Protein AF-A0A2J4QZ49-F1 (afdb_monomer_lite)

Foldseek 3Di:
DVVVVVVVVVVPDDDDPPPFKDWPDPDDDDDPPDPDDDTDIGGRDPDDDDDDDDDAPPDPPDDRVRHD

pLDDT: mean 86.77, std 8.9, range [61.91, 97.75]

Structure (mmCIF, N/CA/C/O backbone):
data_AF-A0A2J4QZ49-F1
#
_entry.id   AF-A0A2J4QZ49-F1
#
loop_
_atom_site.group_PDB
_atom_site.id
_atom_site.type_symbol
_atom_site.label_atom_id
_atom_site.label_alt_id
_atom_site.label_comp_id
_atom_site.label_asym_id
_atom_site.label_entity_id
_atom_site.label_seq_id
_atom_site.pdbx_PDB_ins_code
_atom_site.Cartn_x
_atom_site.Cartn_y
_atom_site.Cartn_z
_atom_site.occupancy
_atom_site.B_iso_or_equiv
_atom_site.auth_seq_id
_atom_site.auth_comp_id
_atom_site.auth_asym_id
_atom_site.auth_atom_id
_atom_site.pdbx_PDB_model_num
ATOM 1 N N . MET A 1 1 ? 4.265 22.311 -38.455 1.00 64.19 1 MET A N 1
ATOM 2 C CA . MET A 1 1 ? 4.422 22.619 -37.013 1.00 64.19 1 MET A CA 1
ATOM 3 C C . MET A 1 1 ? 3.656 21.652 -36.104 1.00 64.19 1 MET A C 1
ATOM 5 O O . MET A 1 1 ? 4.312 20.951 -35.351 1.00 64.19 1 MET A O 1
ATOM 9 N N . LYS A 1 2 ? 2.323 21.492 -36.219 1.00 66.50 2 LYS A N 1
ATOM 10 C CA . LYS A 1 2 ? 1.536 20.556 -35.370 1.00 66.50 2 LYS A CA 1
ATOM 11 C C . LYS A 1 2 ? 2.033 19.096 -35.383 1.00 66.50 2 LYS A C 1
ATOM 13 O O . LYS A 1 2 ? 2.103 18.462 -34.341 1.00 66.50 2 LYS A O 1
ATOM 18 N N . ARG A 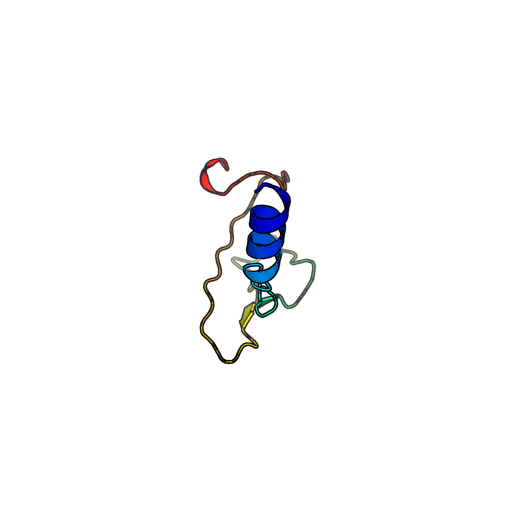1 3 ? 2.441 18.586 -36.553 1.00 81.12 3 ARG A N 1
ATOM 19 C CA . ARG A 1 3 ? 2.986 17.220 -36.707 1.00 81.12 3 ARG A CA 1
ATOM 20 C C . ARG A 1 3 ? 4.340 17.018 -36.013 1.00 81.12 3 ARG A C 1
ATOM 22 O O . ARG A 1 3 ? 4.599 15.938 -35.508 1.00 81.12 3 ARG A O 1
ATOM 29 N N . ILE A 1 4 ? 5.168 18.064 -35.959 1.00 85.06 4 ILE A N 1
ATOM 30 C CA . ILE A 1 4 ? 6.471 18.036 -35.276 1.00 85.06 4 ILE A CA 1
ATOM 31 C C . ILE A 1 4 ? 6.257 18.048 -33.757 1.00 85.06 4 ILE A C 1
ATOM 33 O O . ILE A 1 4 ? 6.880 17.269 -33.049 1.00 85.06 4 ILE A O 1
ATOM 37 N N . ALA A 1 5 ? 5.319 18.865 -33.268 1.00 84.69 5 ALA A N 1
ATOM 38 C CA . ALA A 1 5 ? 4.950 18.886 -31.852 1.00 84.69 5 ALA A CA 1
ATOM 39 C C . ALA A 1 5 ? 4.376 17.537 -31.375 1.00 84.69 5 ALA A C 1
ATOM 41 O O . ALA A 1 5 ? 4.780 17.036 -30.331 1.00 84.69 5 ALA A O 1
ATOM 42 N N . LEU A 1 6 ? 3.499 16.907 -32.168 1.00 85.19 6 LEU A N 1
ATOM 43 C CA . LEU A 1 6 ? 2.957 15.576 -31.860 1.00 85.19 6 LEU A CA 1
ATOM 44 C C . LEU A 1 6 ? 4.044 14.490 -31.820 1.00 85.19 6 LEU A C 1
ATOM 46 O O . LEU A 1 6 ? 4.018 13.636 -30.940 1.00 85.19 6 LEU A O 1
ATOM 50 N N . PHE A 1 7 ? 5.020 14.550 -32.731 1.00 86.31 7 PHE A N 1
ATOM 51 C CA . PHE A 1 7 ? 6.158 13.629 -32.747 1.00 86.31 7 PHE A CA 1
ATOM 52 C C . PHE A 1 7 ? 7.034 13.770 -31.491 1.00 86.31 7 PHE A C 1
ATOM 54 O O . PHE A 1 7 ? 7.411 12.769 -30.888 1.00 86.31 7 PHE A O 1
ATOM 61 N N . PHE A 1 8 ? 7.286 15.002 -31.033 1.00 84.88 8 PHE A N 1
ATOM 62 C CA . PHE A 1 8 ? 8.022 15.250 -29.789 1.00 84.88 8 PHE A CA 1
ATOM 63 C C . PHE A 1 8 ? 7.264 14.794 -28.533 1.00 84.88 8 PHE A C 1
ATOM 65 O O . PHE A 1 8 ? 7.878 14.208 -27.645 1.00 84.88 8 PHE A O 1
ATOM 72 N N . CYS A 1 9 ? 5.942 14.992 -28.460 1.00 84.50 9 CYS A N 1
ATOM 73 C CA . CYS A 1 9 ? 5.130 14.457 -27.357 1.00 84.50 9 CYS A CA 1
ATOM 74 C C . CYS A 1 9 ? 5.204 12.926 -27.272 1.00 84.50 9 CYS A C 1
ATOM 76 O O . CYS A 1 9 ? 5.284 12.375 -26.178 1.00 84.50 9 CYS A O 1
ATOM 78 N N . PHE A 1 10 ? 5.215 12.240 -28.417 1.00 81.75 10 PHE A N 1
ATOM 79 C CA . PHE A 1 10 ? 5.308 10.783 -28.446 1.00 81.75 10 PHE A CA 1
ATOM 80 C C . PHE A 1 10 ? 6.678 10.280 -27.957 1.00 81.75 10 PHE A C 1
ATOM 82 O O . PHE A 1 10 ? 6.745 9.313 -27.208 1.00 81.75 10 PHE A O 1
ATOM 89 N N . ILE A 1 11 ? 7.769 10.977 -28.298 1.00 83.56 11 ILE A N 1
ATOM 90 C CA . ILE A 1 11 ? 9.128 10.624 -27.842 1.00 83.56 11 ILE A CA 1
ATOM 91 C C . ILE A 1 11 ? 9.317 10.855 -26.335 1.00 83.56 11 ILE A C 1
ATOM 93 O O . ILE A 1 11 ? 10.046 10.111 -25.687 1.00 83.56 11 ILE A O 1
ATOM 97 N N . LEU A 1 12 ? 8.651 11.858 -25.759 1.00 81.69 12 LEU A N 1
ATOM 98 C CA . LEU A 1 12 ? 8.759 12.199 -24.333 1.00 81.69 12 LEU A CA 1
ATOM 99 C C . LEU A 1 12 ? 7.811 11.389 -23.430 1.00 81.69 12 LEU A C 1
ATOM 101 O O . LEU A 1 12 ? 7.668 11.692 -22.246 1.00 81.69 12 LEU A O 1
ATOM 105 N N . SER A 1 13 ? 7.155 10.364 -23.972 1.00 77.44 13 SER A N 1
ATOM 106 C CA . SER A 1 13 ? 6.269 9.486 -23.210 1.00 77.44 13 SER A CA 1
ATOM 107 C C . SER A 1 13 ? 7.098 8.506 -22.371 1.00 77.44 13 SER A C 1
ATOM 109 O O . SER A 1 13 ? 7.516 7.462 -22.865 1.00 77.44 13 SER A O 1
ATOM 111 N N . PHE A 1 14 ? 7.360 8.824 -21.103 1.00 75.81 14 PHE A N 1
ATOM 112 C CA . PHE A 1 14 ? 7.971 7.866 -20.176 1.00 75.81 14 PHE A CA 1
ATOM 113 C C . PHE A 1 14 ? 6.948 6.806 -19.756 1.00 75.81 14 PHE A C 1
ATOM 115 O O . PHE A 1 14 ? 5.811 7.129 -19.410 1.00 75.81 14 PHE A O 1
ATOM 122 N N . ALA A 1 15 ? 7.357 5.536 -19.756 1.00 70.38 15 ALA A N 1
ATOM 123 C CA . ALA A 1 15 ? 6.547 4.468 -19.188 1.00 70.38 15 ALA A CA 1
ATOM 124 C C . ALA A 1 15 ? 6.392 4.695 -17.677 1.00 70.38 15 ALA A C 1
ATOM 126 O O . ALA A 1 15 ? 7.378 4.781 -16.943 1.00 70.38 15 ALA A O 1
ATOM 127 N N . ALA A 1 16 ? 5.152 4.788 -17.199 1.00 67.12 16 ALA A N 1
ATOM 128 C CA . ALA A 1 16 ? 4.879 4.826 -15.771 1.00 67.12 16 ALA A CA 1
ATOM 129 C C . ALA A 1 16 ? 5.192 3.447 -15.162 1.00 67.12 16 ALA A C 1
ATOM 131 O O . ALA A 1 16 ? 4.450 2.484 -15.350 1.00 67.12 16 ALA A O 1
ATOM 132 N N . HIS A 1 17 ? 6.302 3.336 -14.432 1.00 65.12 17 HIS A N 1
ATOM 133 C CA . HIS A 1 17 ? 6.678 2.117 -13.709 1.00 65.12 17 HIS A CA 1
ATOM 134 C C . HIS A 1 17 ? 5.962 2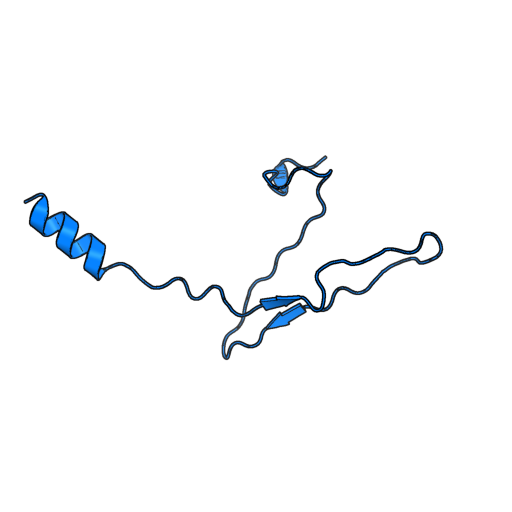.048 -12.350 1.00 65.12 17 HIS A C 1
ATOM 136 O O . HIS A 1 17 ? 6.586 2.196 -11.299 1.00 65.12 17 HIS A O 1
ATOM 142 N N . ALA A 1 18 ? 4.644 1.846 -12.384 1.00 61.91 18 ALA A N 1
ATOM 143 C CA . ALA A 1 18 ? 3.772 1.780 -11.208 1.00 61.91 18 ALA A CA 1
ATOM 144 C C . ALA A 1 18 ? 3.430 0.333 -10.783 1.00 61.91 18 ALA A C 1
ATOM 146 O O . ALA A 1 18 ? 2.310 0.060 -10.371 1.00 61.91 18 ALA A O 1
ATOM 147 N N . ASN A 1 19 ? 4.372 -0.611 -10.897 1.00 62.94 19 ASN A N 1
ATOM 148 C CA . ASN A 1 19 ? 4.113 -2.047 -10.702 1.00 62.94 19 ASN A CA 1
ATOM 149 C C . ASN A 1 19 ? 5.084 -2.666 -9.690 1.00 62.94 19 ASN A C 1
ATOM 151 O O . ASN A 1 19 ? 5.987 -3.414 -10.063 1.00 62.94 19 ASN A O 1
ATOM 155 N N . ASN A 1 20 ? 4.958 -2.308 -8.408 1.00 83.62 20 ASN A N 1
ATOM 156 C CA . ASN A 1 20 ? 5.948 -2.736 -7.412 1.00 83.62 20 ASN A CA 1
ATOM 157 C C . ASN A 1 20 ? 5.421 -2.959 -5.989 1.00 83.62 20 ASN A C 1
ATOM 159 O O . ASN A 1 20 ? 6.068 -3.691 -5.245 1.00 83.62 20 ASN A O 1
ATOM 163 N N . ILE A 1 21 ? 4.284 -2.369 -5.601 1.00 90.19 21 ILE A N 1
ATOM 164 C CA . ILE A 1 21 ? 3.661 -2.653 -4.302 1.00 90.19 21 ILE A CA 1
ATOM 165 C C . ILE A 1 21 ? 2.668 -3.801 -4.472 1.00 90.19 21 ILE A C 1
ATOM 167 O O . ILE A 1 21 ? 1.685 -3.677 -5.198 1.00 90.19 21 ILE A O 1
ATOM 171 N N . ILE A 1 22 ? 2.926 -4.908 -3.783 1.00 91.94 22 ILE A N 1
ATOM 172 C CA . ILE A 1 22 ? 2.043 -6.070 -3.712 1.00 91.94 22 ILE A CA 1
ATOM 173 C C . ILE A 1 22 ? 1.282 -6.025 -2.388 1.00 91.94 22 ILE A C 1
ATOM 175 O O . ILE A 1 22 ? 1.891 -5.929 -1.322 1.00 91.94 22 ILE A O 1
ATOM 179 N N . VAL A 1 23 ? -0.044 -6.138 -2.469 1.00 93.56 23 VAL A N 1
ATOM 180 C CA . VAL A 1 23 ? -0.937 -6.337 -1.322 1.00 93.56 23 VAL A CA 1
ATOM 181 C C . VAL A 1 23 ? -1.278 -7.823 -1.241 1.00 93.56 23 VAL A C 1
ATOM 183 O O . VAL A 1 23 ? -1.754 -8.400 -2.220 1.00 93.56 23 VAL A O 1
ATOM 186 N N . ASN A 1 24 ? -1.011 -8.469 -0.104 1.00 90.75 24 ASN A N 1
ATOM 187 C CA . ASN A 1 24 ? -1.226 -9.913 0.026 1.00 90.75 24 ASN A CA 1
ATOM 188 C C . ASN A 1 24 ? -2.701 -10.246 0.318 1.00 90.75 24 ASN A C 1
ATOM 190 O O . ASN A 1 24 ? -3.091 -10.453 1.465 1.00 90.75 24 ASN A O 1
ATOM 194 N N . GLY A 1 25 ? -3.517 -10.253 -0.737 1.00 89.88 25 GLY A N 1
ATOM 195 C CA . GLY A 1 25 ? -4.946 -10.554 -0.691 1.00 89.88 25 GLY A CA 1
ATOM 196 C C . GLY A 1 25 ? -5.783 -9.537 -1.468 1.00 89.88 25 GLY A C 1
ATOM 197 O O . GLY A 1 25 ? -5.347 -8.423 -1.738 1.00 89.88 25 GLY A O 1
ATOM 198 N N . THR A 1 26 ? -7.007 -9.925 -1.829 1.00 92.94 26 THR A N 1
ATOM 199 C CA . THR A 1 26 ? -7.991 -9.044 -2.492 1.00 92.94 26 THR A CA 1
ATOM 200 C C . THR A 1 26 ? -9.128 -8.619 -1.561 1.00 92.94 26 THR A C 1
ATOM 202 O O . THR A 1 26 ? -9.963 -7.795 -1.928 1.00 92.94 26 THR A O 1
ATOM 205 N N . ARG A 1 27 ? -9.186 -9.199 -0.357 1.00 93.88 27 ARG A N 1
ATOM 206 C CA . ARG A 1 27 ? -10.181 -8.918 0.677 1.00 93.88 27 ARG A CA 1
ATOM 207 C C . ARG A 1 27 ? -9.570 -9.148 2.052 1.00 93.88 27 ARG A C 1
ATOM 209 O O . ARG A 1 27 ? -8.956 -10.186 2.285 1.00 93.88 27 ARG A O 1
ATOM 216 N N . PHE A 1 28 ? -9.835 -8.219 2.961 1.00 94.31 28 PHE A N 1
ATOM 217 C CA . PHE A 1 28 ? -9.439 -8.282 4.363 1.00 94.31 28 PHE A CA 1
AT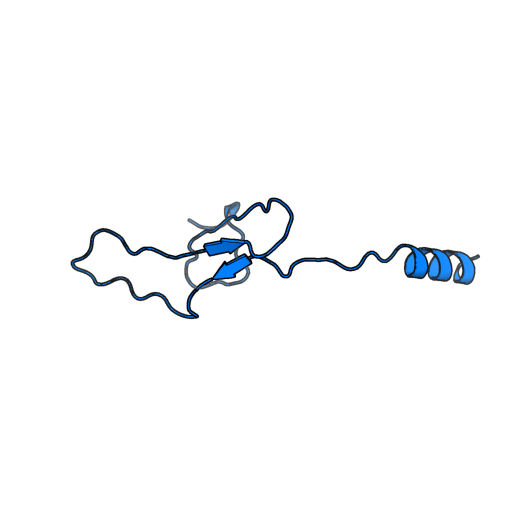OM 218 C C . PHE A 1 28 ? -10.705 -8.182 5.214 1.00 94.31 28 PHE A C 1
ATOM 220 O O . PHE A 1 28 ? -11.467 -7.229 5.077 1.00 94.31 28 PHE A O 1
ATOM 227 N N . ILE A 1 29 ? -10.979 -9.201 6.029 1.00 95.12 29 ILE A N 1
ATOM 228 C CA . ILE A 1 29 ? -12.169 -9.252 6.887 1.00 95.12 29 ILE A CA 1
ATOM 229 C C . ILE A 1 29 ? -11.723 -8.910 8.305 1.00 95.12 29 ILE A C 1
ATOM 231 O O . ILE A 1 29 ? -10.873 -9.608 8.847 1.00 95.12 29 ILE A O 1
ATOM 235 N N . TYR A 1 30 ? -12.295 -7.855 8.886 1.00 96.12 30 TYR A N 1
ATOM 236 C CA . TYR A 1 30 ? -12.082 -7.463 10.280 1.00 96.12 30 TYR A CA 1
ATOM 237 C C . TYR A 1 30 ? -13.079 -8.201 11.189 1.00 96.12 30 TYR A C 1
ATOM 239 O O . TYR A 1 30 ? -14.282 -7.929 11.101 1.00 96.12 30 TYR A O 1
ATOM 247 N N . PRO A 1 31 ? -12.643 -9.148 12.039 1.00 97.25 31 PRO A N 1
ATOM 248 C CA . PRO A 1 31 ? -13.537 -9.811 12.983 1.00 97.25 31 PRO A CA 1
ATOM 249 C C . PRO A 1 31 ? -13.944 -8.844 14.101 1.00 97.25 31 PRO A C 1
ATOM 251 O O . PRO A 1 31 ? -13.108 -8.131 14.646 1.00 97.25 31 PRO A O 1
ATOM 254 N N . GLY A 1 32 ? -15.224 -8.832 14.482 1.00 96.81 32 GLY A N 1
ATOM 255 C CA . GLY A 1 32 ? -15.757 -7.830 15.419 1.00 96.81 32 GLY A CA 1
ATOM 256 C C . GLY A 1 32 ? -15.214 -7.894 16.856 1.00 96.81 32 GLY A C 1
ATOM 257 O O . GLY A 1 32 ? -15.449 -6.972 17.629 1.00 96.81 32 GLY A O 1
ATOM 258 N N . ASN A 1 33 ? -14.519 -8.969 17.230 1.00 97.00 33 ASN A N 1
ATOM 259 C CA . ASN A 1 33 ? -13.891 -9.153 18.542 1.00 97.00 33 ASN A CA 1
ATOM 260 C C . ASN A 1 33 ? -12.378 -8.872 18.541 1.00 97.00 33 ASN A C 1
ATOM 262 O O . ASN A 1 33 ? -11.754 -8.966 19.598 1.00 97.00 33 ASN A O 1
ATOM 266 N N . GLU A 1 34 ? -11.794 -8.562 17.384 1.00 97.75 34 GLU A N 1
ATOM 267 C CA . GLU A 1 34 ? -10.384 -8.204 17.261 1.00 97.75 34 GLU A CA 1
ATOM 268 C C . GLU A 1 34 ? -10.207 -6.692 17.359 1.00 97.75 34 GLU A C 1
ATOM 270 O O . GLU A 1 34 ? -11.125 -5.925 17.084 1.00 97.75 34 GLU A O 1
ATOM 275 N N . LYS A 1 35 ? -9.018 -6.248 17.775 1.00 96.44 35 LYS A N 1
ATOM 276 C CA . LYS A 1 35 ? -8.698 -4.813 17.835 1.00 96.44 35 LYS A CA 1
ATOM 277 C C . LYS A 1 35 ? -8.169 -4.284 16.510 1.00 96.44 35 LYS A C 1
ATOM 279 O O . LYS A 1 35 ? -8.449 -3.145 16.146 1.00 96.44 35 LYS A O 1
ATOM 284 N N . GLU A 1 36 ? -7.426 -5.110 15.790 1.00 96.06 36 GLU A N 1
ATOM 285 C CA . GLU A 1 36 ? -6.776 -4.757 14.537 1.00 96.06 36 GLU A CA 1
ATOM 286 C C . GLU A 1 36 ? -6.659 -5.979 13.631 1.00 96.06 36 GLU A C 1
ATOM 288 O O . GLU A 1 36 ? -6.725 -7.124 14.079 1.00 96.06 36 GLU A O 1
ATOM 293 N N . ILE A 1 37 ? -6.462 -5.714 12.345 1.00 95.94 37 ILE A N 1
ATOM 294 C CA . ILE A 1 37 ? -5.988 -6.703 11.385 1.00 95.94 37 ILE A CA 1
ATOM 295 C C . ILE A 1 37 ? -4.748 -6.147 10.699 1.00 95.94 37 ILE A C 1
ATOM 297 O O . ILE A 1 37 ? -4.629 -4.938 10.491 1.00 95.94 37 ILE A O 1
ATOM 301 N N . THR A 1 38 ? -3.848 -7.034 10.295 1.00 94.94 38 THR A N 1
ATOM 302 C CA . THR A 1 38 ? -2.630 -6.645 9.584 1.00 94.94 38 THR A CA 1
ATOM 303 C C . THR A 1 38 ? -2.824 -6.803 8.084 1.00 94.94 38 THR A C 1
ATOM 305 O O . THR A 1 38 ? -3.075 -7.904 7.595 1.00 94.94 38 THR A O 1
ATOM 308 N N . VAL A 1 39 ? -2.644 -5.710 7.342 1.00 95.19 39 VAL A N 1
ATOM 309 C CA . VAL A 1 39 ? -2.547 -5.727 5.877 1.00 95.19 39 VAL A CA 1
ATOM 310 C C . VAL A 1 39 ? -1.074 -5.654 5.494 1.00 95.19 39 VAL A C 1
ATOM 312 O O . VAL A 1 39 ? -0.400 -4.663 5.768 1.00 95.19 39 VAL A O 1
ATOM 315 N N . GLN A 1 40 ? -0.556 -6.711 4.870 1.00 94.38 40 GLN A N 1
ATOM 316 C CA . GLN A 1 40 ? 0.845 -6.755 4.460 1.00 94.38 40 GLN A CA 1
ATOM 317 C C . GLN A 1 40 ? 1.035 -6.138 3.070 1.00 94.38 40 GLN A C 1
ATOM 319 O O . GLN A 1 40 ? 0.412 -6.567 2.095 1.00 94.38 40 GLN A O 1
ATOM 324 N N . LEU A 1 41 ? 1.954 -5.174 2.997 1.00 93.12 41 LEU A N 1
ATOM 325 C CA . LEU A 1 41 ? 2.432 -4.548 1.768 1.00 93.12 41 LEU A CA 1
ATOM 326 C C . LEU A 1 41 ? 3.892 -4.945 1.535 1.00 93.12 41 LEU A C 1
ATOM 328 O O . LEU A 1 41 ? 4.704 -4.893 2.458 1.00 93.12 41 LEU A O 1
ATOM 332 N N . SER A 1 42 ? 4.237 -5.316 0.304 1.00 93.00 42 SER A N 1
ATOM 333 C CA . SER A 1 42 ? 5.613 -5.630 -0.088 1.00 93.00 42 SER A CA 1
ATOM 334 C C . SER A 1 42 ? 6.021 -4.801 -1.295 1.00 93.00 42 SER A C 1
ATOM 336 O O . SER A 1 42 ? 5.325 -4.804 -2.306 1.00 93.00 42 SER A O 1
ATOM 338 N N . ASN A 1 43 ? 7.146 -4.093 -1.195 1.00 92.00 43 ASN A N 1
ATOM 339 C CA . ASN A 1 43 ? 7.774 -3.449 -2.341 1.00 92.00 43 ASN A CA 1
ATOM 340 C C . ASN A 1 43 ? 8.794 -4.413 -2.957 1.00 92.00 43 ASN A C 1
ATOM 342 O O . ASN A 1 43 ? 9.831 -4.675 -2.352 1.00 92.00 43 ASN A O 1
ATOM 346 N N . THR A 1 44 ? 8.510 -4.922 -4.153 1.00 92.56 44 THR A N 1
ATOM 347 C CA . THR A 1 44 ? 9.399 -5.848 -4.874 1.00 92.56 44 THR A CA 1
ATOM 348 C C . THR A 1 44 ? 10.344 -5.142 -5.847 1.00 92.56 44 THR A C 1
ATOM 350 O O . THR A 1 44 ? 11.018 -5.802 -6.636 1.00 92.56 44 THR A O 1
ATOM 353 N N . ALA A 1 45 ? 10.371 -3.806 -5.847 1.00 89.31 45 ALA A N 1
ATOM 354 C CA . ALA A 1 45 ? 11.332 -3.041 -6.628 1.00 89.31 45 ALA A CA 1
ATOM 355 C C . ALA A 1 45 ? 12.729 -3.057 -6.004 1.00 89.31 45 ALA A C 1
ATOM 357 O O . ALA A 1 45 ? 12.902 -3.208 -4.799 1.00 89.31 45 ALA A O 1
ATOM 358 N N . ASP A 1 46 ? 13.713 -2.726 -6.828 1.00 90.25 46 ASP A N 1
ATOM 359 C CA . ASP A 1 46 ? 15.072 -2.352 -6.437 1.00 90.25 46 ASP A CA 1
ATOM 360 C C . ASP A 1 46 ? 15.201 -0.880 -5.985 1.00 90.25 46 ASP A C 1
ATOM 362 O O . ASP A 1 46 ? 16.306 -0.363 -5.830 1.00 90.25 46 ASP A O 1
ATOM 366 N N . ARG A 1 47 ? 14.077 -0.187 -5.761 1.00 89.00 47 ARG A N 1
ATOM 367 C CA . ARG A 1 47 ? 14.015 1.236 -5.389 1.00 89.00 47 ARG A CA 1
ATOM 368 C C . ARG A 1 47 ? 12.962 1.499 -4.303 1.00 89.00 47 ARG A C 1
ATOM 370 O O . ARG A 1 47 ? 11.966 0.774 -4.250 1.00 89.00 47 ARG A O 1
ATOM 377 N N . PRO A 1 48 ? 13.120 2.538 -3.460 1.00 89.69 48 PRO A N 1
ATOM 378 C CA . PRO A 1 48 ? 12.104 2.923 -2.477 1.00 89.69 48 PRO A CA 1
ATOM 379 C C . PRO A 1 48 ? 10.759 3.284 -3.122 1.00 89.69 48 PRO A C 1
ATOM 381 O O . PRO A 1 48 ? 10.717 3.781 -4.248 1.00 89.69 48 PRO A O 1
ATOM 384 N N . ALA A 1 49 ? 9.665 3.080 -2.387 1.00 89.31 49 ALA A N 1
ATOM 385 C CA . ALA A 1 49 ? 8.312 3.434 -2.811 1.00 89.31 49 ALA A CA 1
ATOM 386 C C . ALA A 1 49 ? 7.560 4.151 -1.681 1.00 89.31 49 ALA A C 1
ATOM 388 O O . ALA A 1 49 ? 7.775 3.857 -0.505 1.00 89.31 49 ALA A O 1
ATOM 389 N N . LEU A 1 50 ? 6.669 5.074 -2.052 1.00 90.38 50 LEU A N 1
ATOM 390 C CA . LEU A 1 50 ? 5.719 5.705 -1.139 1.00 90.38 50 LEU A CA 1
ATOM 391 C C . LEU A 1 50 ? 4.371 4.989 -1.263 1.00 90.38 50 LEU A C 1
ATOM 393 O O . LEU A 1 50 ? 3.832 4.879 -2.362 1.00 90.38 50 LEU A O 1
ATOM 397 N N . ALA A 1 51 ? 3.837 4.527 -0.136 1.00 89.31 51 ALA A N 1
ATOM 398 C CA . ALA A 1 51 ? 2.499 3.962 -0.038 1.00 89.31 51 ALA A CA 1
ATOM 399 C C . ALA A 1 51 ? 1.625 4.883 0.817 1.00 89.31 51 ALA A C 1
ATOM 401 O O . ALA A 1 51 ? 2.058 5.348 1.871 1.00 89.31 51 ALA A O 1
ATOM 402 N N . GLN A 1 52 ? 0.396 5.123 0.374 1.00 89.56 52 GLN A N 1
ATOM 403 C CA . GLN A 1 52 ? -0.636 5.820 1.137 1.00 89.56 52 GLN A CA 1
ATOM 404 C C . GLN A 1 52 ? -1.915 4.991 1.057 1.00 89.56 52 GLN A C 1
ATOM 406 O O . GLN A 1 52 ? -2.227 4.448 -0.001 1.00 89.56 52 GLN A O 1
ATOM 411 N N . ALA A 1 53 ? -2.625 4.870 2.175 1.00 89.69 53 ALA A N 1
ATOM 412 C CA . ALA A 1 53 ? -3.873 4.125 2.272 1.00 89.69 53 ALA A CA 1
ATOM 413 C C . ALA A 1 53 ? -4.891 4.938 3.074 1.00 89.69 53 ALA A C 1
ATOM 415 O O . A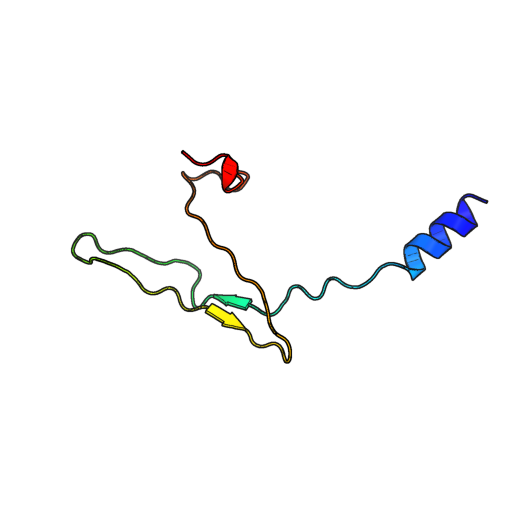LA A 1 53 ? -4.523 5.641 4.017 1.00 89.69 53 ALA A O 1
ATOM 416 N N . TRP A 1 54 ? -6.159 4.829 2.695 1.00 89.88 54 TRP A N 1
ATOM 417 C CA . TRP A 1 54 ? -7.297 5.439 3.373 1.00 89.88 54 TRP A CA 1
ATOM 418 C C . TRP A 1 54 ? -8.472 4.458 3.372 1.00 89.88 54 TRP A C 1
ATOM 420 O O . TRP A 1 54 ? -8.504 3.519 2.576 1.00 89.88 54 TRP A O 1
ATOM 430 N N . LEU A 1 55 ? -9.412 4.659 4.292 1.00 88.12 55 LEU A N 1
ATOM 431 C CA . LEU A 1 55 ? -10.702 3.972 4.289 1.00 88.12 55 LEU A CA 1
ATOM 432 C C . LEU A 1 55 ? -11.733 4.906 3.663 1.00 88.12 55 LEU A C 1
ATOM 434 O O . LEU A 1 55 ? -11.716 6.092 3.972 1.00 88.12 55 LEU A O 1
ATOM 438 N N . ASP A 1 56 ? -12.609 4.374 2.815 1.00 87.50 56 ASP A N 1
ATOM 439 C CA . ASP A 1 56 ? -13.741 5.092 2.228 1.00 87.50 56 ASP A CA 1
ATOM 440 C C . ASP A 1 56 ? -15.085 4.486 2.669 1.00 87.50 56 ASP A C 1
ATOM 442 O O . ASP A 1 56 ? -15.144 3.413 3.274 1.00 87.50 56 ASP A O 1
ATOM 446 N N . ASN A 1 57 ? -16.177 5.191 2.359 1.00 89.06 57 ASN A N 1
ATOM 447 C CA . ASN A 1 57 ? -17.544 4.801 2.722 1.00 89.06 57 ASN A CA 1
ATOM 448 C C . ASN A 1 57 ? -18.270 4.033 1.592 1.00 89.06 57 ASN A C 1
ATOM 450 O O . ASN A 1 57 ? -19.497 4.064 1.505 1.00 89.06 57 ASN A O 1
ATOM 454 N N . GLY A 1 58 ? -17.531 3.368 0.701 1.00 86.75 58 GLY A N 1
ATOM 455 C CA . GLY A 1 58 ? -18.045 2.645 -0.467 1.00 86.75 58 GLY A CA 1
ATOM 456 C C . GLY A 1 58 ? -18.038 3.446 -1.773 1.00 86.75 58 GLY A C 1
ATOM 457 O O . GLY A 1 58 ? -18.648 3.013 -2.751 1.00 86.75 58 GLY A O 1
ATOM 458 N N . ASN A 1 59 ? -17.370 4.603 -1.804 1.00 87.69 59 ASN A N 1
ATOM 459 C CA . ASN A 1 59 ? -17.196 5.415 -3.009 1.00 87.69 59 ASN A CA 1
ATOM 460 C C . ASN A 1 59 ? -15.737 5.358 -3.477 1.00 87.69 59 ASN A C 1
ATOM 462 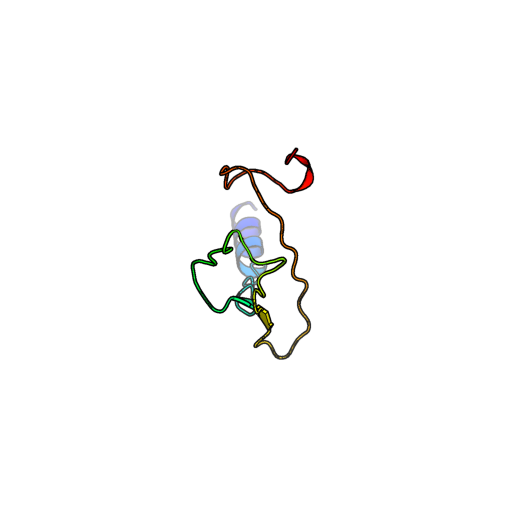O O . ASN A 1 59 ? -14.882 6.032 -2.908 1.00 87.69 59 ASN A O 1
ATOM 466 N N . ALA A 1 60 ? -15.481 4.604 -4.547 1.00 84.75 60 ALA A N 1
ATOM 467 C CA . ALA A 1 60 ? -14.138 4.404 -5.089 1.00 84.75 60 ALA A CA 1
ATOM 468 C C . ALA A 1 60 ? -13.500 5.677 -5.681 1.00 84.75 60 ALA A C 1
ATOM 470 O O . ALA A 1 60 ? -12.281 5.725 -5.829 1.00 84.75 60 ALA A O 1
ATOM 471 N N . ASP A 1 61 ? -14.302 6.695 -6.006 1.00 87.81 61 ASP A N 1
ATOM 472 C CA . ASP A 1 61 ? -13.816 7.956 -6.579 1.00 87.81 61 ASP A CA 1
ATOM 473 C C . ASP A 1 61 ? -13.513 9.019 -5.506 1.00 87.81 61 ASP A C 1
ATOM 475 O O . ASP A 1 61 ? -13.023 10.104 -5.827 1.00 87.81 61 ASP A O 1
ATOM 479 N N . ALA A 1 62 ? -13.813 8.745 -4.230 1.00 88.56 62 ALA A N 1
ATOM 480 C CA . ALA A 1 62 ? -13.542 9.678 -3.144 1.00 88.56 62 ALA A CA 1
ATOM 481 C C . ALA A 1 62 ? -12.033 9.786 -2.879 1.00 88.56 62 ALA A C 1
ATOM 483 O O . ALA A 1 62 ? -11.335 8.788 -2.682 1.00 88.56 62 ALA A O 1
ATOM 484 N N . THR A 1 63 ? -11.528 11.016 -2.829 1.00 89.12 63 THR A N 1
ATOM 485 C CA . THR A 1 63 ? -10.151 11.293 -2.417 1.00 89.12 63 THR A CA 1
ATOM 486 C C . THR A 1 63 ? -10.071 11.421 -0.891 1.00 89.12 63 THR A C 1
ATOM 488 O O . THR A 1 63 ? -11.064 11.810 -0.269 1.00 89.12 63 THR A O 1
ATOM 491 N N . PRO A 1 64 ? -8.915 11.133 -0.259 1.00 87.00 64 PRO A N 1
ATOM 492 C CA . PRO A 1 64 ? -8.770 11.153 1.202 1.00 87.00 64 PRO A CA 1
ATOM 493 C C . PRO A 1 64 ? -9.268 12.428 1.894 1.00 87.00 64 PRO A C 1
ATOM 495 O O . PRO A 1 64 ? -9.790 12.366 2.998 1.00 87.00 64 PRO A O 1
ATOM 498 N N . ASP A 1 65 ? -9.116 13.583 1.247 1.00 89.38 65 ASP A N 1
ATOM 499 C CA . ASP A 1 65 ? -9.529 14.903 1.736 1.00 89.38 65 ASP A CA 1
ATOM 500 C C . ASP A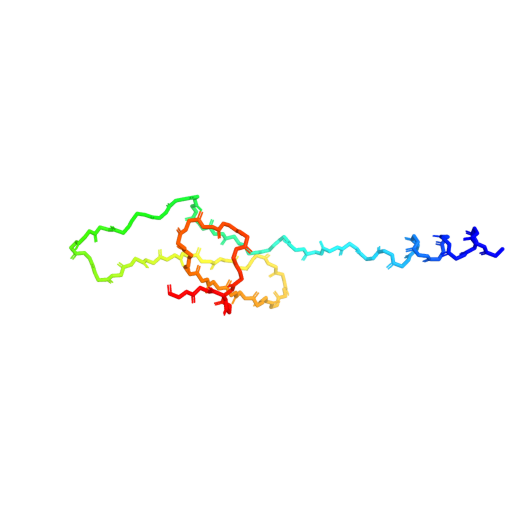 1 65 ? -11.050 15.127 1.729 1.00 89.38 65 ASP A C 1
ATOM 502 O O . ASP A 1 65 ? -11.534 16.090 2.320 1.00 89.38 65 ASP A O 1
ATOM 506 N N . THR A 1 66 ? -11.803 14.237 1.082 1.00 87.88 66 THR A N 1
ATOM 507 C CA . THR A 1 66 ? -13.265 14.319 0.953 1.00 87.88 66 THR A CA 1
ATOM 508 C C . THR A 1 66 ? -14.014 13.318 1.835 1.00 87.88 66 THR A C 1
ATOM 510 O O . THR A 1 66 ? -15.243 13.369 1.910 1.00 87.88 66 THR A O 1
ATOM 513 N N . ILE A 1 67 ? -13.300 12.414 2.515 1.00 84.69 67 ILE A N 1
ATOM 514 C CA . ILE A 1 67 ? -13.893 11.369 3.358 1.00 84.69 67 ILE A CA 1
ATOM 515 C C . ILE A 1 67 ? -14.141 11.938 4.761 1.00 84.69 67 ILE A C 1
ATOM 517 O O . ILE A 1 67 ? -13.247 12.535 5.359 1.00 84.69 67 ILE A O 1
ATOM 521 N N . THR A 1 68 ? -15.368 11.774 5.266 1.00 70.81 68 THR A N 1
ATOM 522 C CA . THR A 1 68 ? -15.836 12.244 6.587 1.00 70.81 68 THR A CA 1
ATOM 523 C C . THR A 1 68 ? -16.263 11.091 7.476 1.00 70.81 68 THR A C 1
ATOM 525 O O . THR A 1 68 ? -16.786 10.088 6.929 1.00 70.81 68 THR A O 1
#

Radius of gyration: 19.43 Å; chains: 1; bounding box: 33×33×56 Å

Secondary structure (DSSP, 8-state):
-HHHHHHHHHHT--------EEES-S-----TT-S-----EEE-SSS---------SS-TT--GGG--

Organism: NCBI:txid1134687

Sequence (68 aa):
MKRIALFFCFILSFAAHANNIIVNGTRFIYPGNEKEITVQLSNTADRPALAQAWLDNGNADATPDTIT

InterPro domains:
  IPR008962 PapD-like superfamily [SSF49354] (15-65)
  IPR013783 Immunoglobulin-like fold [G3DSA:2.60.40.10] (21-68)
  IPR016147 Pili assembly chaperone, N-terminal [PF00345] (21-65)
  IPR050643 Periplasmic Pilus Chaperone [PTHR30251] (2-62)